Protein AF-A0A258SMQ8-F1 (afdb_monomer_lite)

Structure (mmCIF, N/CA/C/O backbone):
data_AF-A0A258SMQ8-F1
#
_entry.id   AF-A0A258SMQ8-F1
#
loop_
_atom_site.group_PDB
_atom_site.id
_atom_site.type_symbol
_atom_site.label_atom_id
_atom_site.label_alt_id
_atom_site.label_comp_id
_atom_site.label_asym_id
_atom_site.label_entity_id
_atom_site.label_seq_id
_atom_site.pdbx_PDB_ins_code
_atom_site.Cartn_x
_atom_site.Cartn_y
_atom_site.Cartn_z
_atom_site.occupancy
_atom_site.B_iso_or_equiv
_atom_site.auth_seq_id
_atom_site.auth_comp_id
_atom_site.auth_asym_id
_atom_site.auth_atom_id
_atom_site.pdbx_PDB_model_num
ATOM 1 N N . MET A 1 1 ? 11.826 -4.848 -19.956 1.00 80.31 1 MET A N 1
ATOM 2 C CA . MET A 1 1 ? 10.386 -4.915 -19.686 1.00 80.31 1 MET A CA 1
ATOM 3 C C . MET A 1 1 ? 10.137 -6.193 -18.928 1.00 80.31 1 MET A C 1
ATOM 5 O O . MET A 1 1 ? 10.158 -7.258 -19.535 1.00 80.31 1 MET A O 1
ATOM 9 N N . THR A 1 2 ? 10.006 -6.084 -17.612 1.00 91.19 2 THR A N 1
ATOM 10 C CA . THR A 1 2 ? 9.587 -7.188 -16.743 1.00 91.19 2 THR A CA 1
ATOM 11 C C . THR A 1 2 ? 8.112 -7.475 -16.999 1.00 91.19 2 THR A C 1
ATOM 13 O O . THR A 1 2 ? 7.302 -6.545 -17.042 1.00 91.19 2 THR A O 1
ATOM 16 N N . ALA A 1 3 ? 7.752 -8.741 -17.206 1.00 91.94 3 ALA A N 1
ATOM 17 C CA . ALA A 1 3 ? 6.351 -9.126 -17.303 1.00 91.94 3 ALA A CA 1
ATOM 18 C C . ALA A 1 3 ? 5.740 -9.178 -15.899 1.00 91.94 3 ALA A C 1
ATOM 20 O O . ALA A 1 3 ? 6.366 -9.680 -14.972 1.00 91.94 3 ALA A O 1
ATOM 21 N N . VAL A 1 4 ? 4.499 -8.710 -15.736 1.00 93.81 4 VAL A N 1
ATOM 22 C CA . VAL A 1 4 ? 3.792 -8.753 -14.440 1.00 93.81 4 VAL A CA 1
ATOM 23 C C . VAL A 1 4 ? 3.683 -10.181 -13.878 1.00 93.81 4 VAL A C 1
ATOM 25 O O . VAL A 1 4 ? 3.717 -10.369 -12.663 1.00 93.81 4 VAL A O 1
ATOM 28 N N . SER A 1 5 ? 3.643 -11.195 -14.751 1.00 93.88 5 SER A N 1
ATOM 29 C CA . SER A 1 5 ? 3.658 -12.622 -14.397 1.00 93.88 5 SER A CA 1
ATOM 30 C C . SER A 1 5 ? 4.933 -13.079 -13.689 1.00 93.88 5 SER A C 1
ATOM 32 O O . SER A 1 5 ? 4.913 -14.103 -13.015 1.00 93.88 5 SER A O 1
ATOM 34 N N . ASP A 1 6 ? 6.022 -12.323 -13.826 1.00 94.44 6 ASP A N 1
ATOM 35 C CA . ASP A 1 6 ? 7.321 -12.618 -13.218 1.00 94.44 6 ASP A CA 1
ATOM 36 C C . ASP A 1 6 ? 7.520 -11.835 -11.908 1.00 94.44 6 ASP A C 1
ATOM 38 O O . ASP A 1 6 ? 8.619 -11.783 -11.356 1.00 94.44 6 ASP A O 1
ATOM 42 N N . THR A 1 7 ? 6.459 -11.192 -11.416 1.00 96.88 7 THR A N 1
ATOM 43 C CA . THR A 1 7 ? 6.472 -10.354 -10.214 1.00 96.88 7 THR A CA 1
ATOM 44 C C . THR A 1 7 ? 5.546 -10.927 -9.138 1.00 96.88 7 THR A C 1
ATOM 46 O O . THR A 1 7 ? 4.652 -11.719 -9.447 1.00 96.88 7 THR A O 1
ATOM 49 N N . PRO A 1 8 ? 5.652 -10.467 -7.879 1.00 97.62 8 PRO A N 1
ATOM 50 C CA . PRO A 1 8 ? 4.699 -10.803 -6.818 1.00 97.62 8 PRO A CA 1
ATOM 51 C C . PRO A 1 8 ? 3.232 -10.437 -7.125 1.00 97.62 8 PRO A C 1
ATOM 53 O O . PRO A 1 8 ? 2.326 -10.900 -6.438 1.00 97.62 8 PRO A O 1
ATOM 56 N N . PHE A 1 9 ? 2.963 -9.642 -8.168 1.00 97.44 9 PHE A N 1
ATOM 57 C CA . PHE A 1 9 ? 1.604 -9.340 -8.626 1.00 97.44 9 PHE A CA 1
ATOM 58 C C . PHE A 1 9 ? 0.989 -10.433 -9.514 1.00 97.44 9 PHE A C 1
ATOM 60 O O . PHE A 1 9 ? -0.197 -10.347 -9.828 1.00 97.44 9 PHE A O 1
ATOM 67 N N . ALA A 1 10 ? 1.742 -11.464 -9.912 1.00 97.12 10 ALA A N 1
ATOM 68 C CA . ALA A 1 10 ? 1.311 -12.460 -10.897 1.00 97.12 10 ALA A CA 1
ATOM 69 C C . ALA A 1 10 ? -0.036 -13.123 -10.565 1.00 97.12 10 ALA A C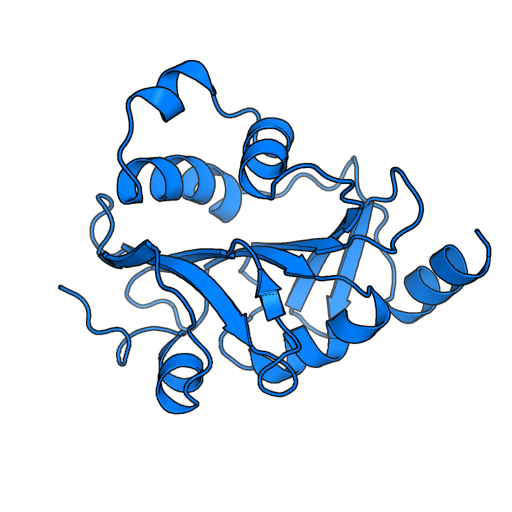 1
ATOM 71 O O . ALA A 1 10 ? -0.897 -13.259 -11.438 1.00 97.12 10 ALA A O 1
ATOM 72 N N . LYS A 1 11 ? -0.247 -13.499 -9.295 1.00 97.25 11 LYS A N 1
ATOM 73 C CA . LYS A 1 11 ? -1.521 -14.069 -8.826 1.00 97.25 11 LYS A CA 1
ATOM 74 C C . LYS A 1 11 ? -2.665 -13.063 -8.977 1.00 97.25 11 LYS A C 1
ATOM 76 O O . LYS A 1 11 ? -3.711 -13.409 -9.513 1.00 97.25 11 LYS A O 1
ATOM 81 N N . LEU A 1 12 ? -2.456 -11.821 -8.535 1.00 97.62 12 LEU A N 1
ATOM 82 C CA . LEU A 1 12 ? -3.466 -10.760 -8.605 1.00 97.62 12 LEU A CA 1
ATOM 83 C C . LEU A 1 12 ? -3.842 -10.440 -10.058 1.00 97.62 12 LEU A C 1
ATOM 85 O O . LEU A 1 12 ? -5.022 -10.274 -10.351 1.00 97.62 12 LEU A O 1
ATOM 89 N N . GLU A 1 13 ? -2.865 -10.404 -10.967 1.00 97.19 13 GLU A N 1
ATOM 90 C CA . GLU A 1 13 ? -3.105 -10.238 -12.406 1.00 97.19 13 GLU A CA 1
ATOM 91 C C . GLU A 1 13 ? -3.917 -11.411 -12.968 1.00 97.19 13 GLU A C 1
ATOM 93 O O . GLU A 1 13 ? -4.937 -11.206 -13.620 1.00 97.19 13 GLU A O 1
ATOM 98 N N . THR A 1 14 ? -3.502 -12.646 -12.670 1.00 97.31 14 THR A N 1
ATOM 99 C CA . THR A 1 14 ? -4.173 -13.867 -13.153 1.00 97.31 14 THR A CA 1
ATOM 100 C C . THR A 1 14 ? -5.626 -13.942 -12.683 1.00 97.31 14 THR A C 1
ATOM 102 O O . THR A 1 14 ? -6.500 -14.394 -13.419 1.00 97.31 14 THR A O 1
ATOM 105 N N . GLU A 1 15 ? -5.900 -13.471 -11.467 1.00 96.62 15 GLU A N 1
ATOM 106 C CA . GLU A 1 15 ? -7.246 -13.395 -10.893 1.00 96.62 15 GLU A CA 1
ATOM 107 C C . GLU A 1 15 ? -8.046 -12.164 -11.369 1.00 96.62 15 GLU A C 1
ATOM 109 O O . GLU A 1 15 ? -9.176 -11.964 -10.926 1.00 96.62 15 GLU A O 1
ATOM 114 N N . GLY A 1 16 ? -7.492 -11.334 -12.261 1.00 96.75 16 GLY A N 1
ATOM 115 C CA . GLY A 1 16 ? -8.158 -10.147 -12.806 1.00 96.75 16 GLY A CA 1
ATOM 116 C C . GLY A 1 16 ? -8.356 -9.025 -11.784 1.00 96.75 16 GLY A C 1
ATOM 117 O O . GLY A 1 16 ? -9.281 -8.225 -11.916 1.00 96.75 16 GLY A O 1
ATOM 118 N N . ARG A 1 17 ? -7.519 -8.980 -10.741 1.00 97.88 17 ARG A N 1
ATOM 119 C CA . ARG A 1 17 ? -7.660 -8.048 -9.614 1.00 97.88 17 ARG A CA 1
ATOM 120 C C . ARG A 1 17 ? -6.954 -6.722 -9.812 1.00 97.88 17 ARG A C 1
ATOM 122 O O . ARG A 1 17 ? -7.246 -5.792 -9.065 1.00 97.88 17 ARG A O 1
ATOM 129 N N . LEU A 1 18 ? -6.020 -6.630 -10.757 1.00 98.12 18 LEU A N 1
ATOM 130 C CA . LEU A 1 18 ? -5.346 -5.378 -11.091 1.00 98.12 18 LEU A CA 1
ATOM 131 C C . LEU A 1 18 ? -6.262 -4.547 -11.993 1.00 98.12 18 LEU A C 1
ATOM 133 O O . LEU A 1 18 ? -6.542 -4.909 -13.133 1.00 98.12 18 LEU A O 1
ATOM 137 N N . LEU A 1 19 ? -6.773 -3.438 -11.463 1.00 98.12 19 LEU A N 1
ATOM 138 C CA . LEU A 1 19 ? -7.792 -2.625 -12.111 1.00 98.12 19 LEU A CA 1
ATOM 139 C C . LEU A 1 19 ? -7.275 -1.218 -12.400 1.00 98.12 19 LEU A C 1
ATOM 141 O O . LEU A 1 19 ? -6.561 -0.615 -11.603 1.00 98.12 19 LEU A O 1
ATOM 145 N N . LYS A 1 20 ? -7.709 -0.654 -13.532 1.00 96.50 20 LYS A N 1
ATOM 146 C CA . LYS A 1 20 ? -7.427 0.737 -13.935 1.00 96.50 20 LYS A CA 1
ATOM 147 C C . LYS A 1 20 ? -5.939 1.122 -13.789 1.00 96.50 20 LYS A C 1
ATOM 149 O O . LYS A 1 20 ? -5.636 2.130 -13.141 1.00 96.50 20 LYS A O 1
ATOM 154 N N . PRO A 1 21 ? -5.002 0.342 -14.359 1.00 97.31 21 PRO A N 1
ATOM 155 C CA . PRO A 1 21 ? -3.587 0.628 -14.200 1.00 97.31 21 PRO A CA 1
ATOM 156 C C . PRO A 1 21 ? -3.238 1.983 -14.831 1.00 97.31 21 PRO A C 1
ATOM 158 O O . PRO A 1 21 ? -3.415 2.202 -16.028 1.00 97.31 21 PRO A O 1
ATOM 161 N N . LEU A 1 22 ? -2.713 2.892 -14.013 1.00 97.69 22 LEU A N 1
ATOM 162 C CA . LEU A 1 22 ? -1.983 4.084 -14.452 1.00 97.69 22 LEU A CA 1
ATOM 163 C C . LEU A 1 22 ? -0.510 3.755 -14.737 1.00 97.69 22 LEU A C 1
ATOM 165 O O . LEU A 1 22 ? 0.147 4.470 -15.490 1.00 97.69 22 LEU A O 1
ATOM 169 N N . LEU A 1 23 ? 0.006 2.697 -14.107 1.00 98.25 23 LEU A N 1
ATOM 170 C CA . LEU A 1 23 ? 1.327 2.116 -14.329 1.00 98.25 23 LEU A CA 1
ATOM 171 C C . LEU A 1 23 ? 1.267 0.620 -13.997 1.00 98.25 23 LEU A C 1
ATOM 173 O O . LEU A 1 23 ? 0.721 0.248 -12.963 1.00 98.25 23 LEU A O 1
ATOM 177 N N . SER A 1 24 ? 1.838 -0.214 -14.861 1.00 97.69 24 SER A N 1
ATOM 178 C CA . SER A 1 24 ? 2.084 -1.643 -14.624 1.00 97.69 24 SER A CA 1
ATOM 179 C C . SER A 1 24 ? 3.275 -2.053 -15.492 1.00 97.69 24 SER A C 1
ATOM 181 O O . SER A 1 24 ? 3.114 -2.570 -16.597 1.00 97.69 24 SER A O 1
ATOM 183 N N . ALA A 1 25 ? 4.471 -1.630 -15.082 1.00 97.75 25 ALA A N 1
ATOM 184 C CA . ALA A 1 25 ? 5.685 -1.733 -15.890 1.00 97.75 25 ALA A CA 1
ATOM 185 C C . ALA A 1 25 ? 6.951 -1.513 -15.047 1.00 97.75 25 ALA A C 1
ATOM 187 O O . ALA A 1 25 ? 6.879 -1.100 -13.887 1.00 97.75 25 ALA A O 1
ATOM 188 N N . ASP A 1 26 ? 8.115 -1.722 -15.668 1.00 98.19 26 ASP A N 1
ATOM 189 C CA . ASP A 1 26 ? 9.403 -1.264 -15.135 1.00 98.19 26 ASP A CA 1
ATOM 190 C C . ASP A 1 26 ? 9.357 0.245 -14.827 1.00 98.19 26 ASP A C 1
ATOM 192 O O . ASP A 1 26 ? 8.805 1.033 -15.605 1.00 98.19 26 ASP A O 1
ATOM 196 N N . THR A 1 27 ? 9.950 0.656 -13.704 1.00 98.12 27 THR A N 1
ATOM 197 C CA . THR A 1 27 ? 10.124 2.078 -13.369 1.00 98.12 27 THR A CA 1
ATOM 198 C C . THR A 1 27 ? 11.468 2.605 -13.891 1.00 98.12 27 THR A C 1
ATOM 200 O O . THR A 1 27 ? 12.113 1.974 -14.731 1.00 98.12 27 THR A O 1
ATOM 203 N N . HIS A 1 28 ? 11.908 3.787 -13.442 1.00 97.62 28 HIS A N 1
ATOM 204 C CA . HIS A 1 28 ? 13.229 4.303 -13.810 1.00 97.62 28 HIS A CA 1
ATOM 205 C C . HIS A 1 28 ? 14.361 3.665 -13.004 1.00 97.62 28 HIS A C 1
ATOM 207 O O . HIS A 1 28 ? 15.526 3.769 -13.396 1.00 97.62 28 HIS A O 1
ATOM 213 N N . VAL A 1 29 ? 14.043 2.997 -11.894 1.00 97.75 29 VAL A N 1
ATOM 214 C CA . VAL A 1 29 ? 15.020 2.231 -11.125 1.00 97.75 29 VAL A CA 1
ATOM 215 C C . VAL A 1 29 ? 15.180 0.848 -11.751 1.00 97.75 29 VAL A C 1
ATOM 217 O O . VAL A 1 29 ? 14.227 0.088 -11.908 1.00 97.75 29 VAL A O 1
ATOM 220 N N . ALA A 1 30 ? 16.413 0.519 -12.134 1.00 96.62 30 ALA A N 1
ATOM 221 C CA . ALA A 1 30 ? 16.719 -0.755 -12.768 1.00 96.62 30 ALA A CA 1
ATOM 222 C C . ALA A 1 30 ? 16.368 -1.931 -11.843 1.00 96.62 30 ALA A C 1
ATOM 224 O O . ALA A 1 30 ? 16.803 -1.973 -10.695 1.00 96.62 30 ALA A O 1
ATOM 225 N N . GLY A 1 31 ? 15.614 -2.898 -12.371 1.00 96.38 31 GLY A N 1
ATOM 226 C CA . GLY A 1 31 ? 15.158 -4.065 -11.614 1.00 96.38 31 GLY A CA 1
ATOM 227 C C . GLY A 1 31 ? 13.906 -3.823 -10.770 1.00 96.38 31 GLY A C 1
ATOM 228 O O . GLY A 1 31 ? 13.480 -4.746 -10.084 1.00 96.38 31 GLY A O 1
ATOM 229 N N . ARG A 1 32 ? 13.294 -2.636 -10.837 1.00 98.31 32 ARG A N 1
ATOM 230 C CA . ARG A 1 32 ? 12.057 -2.329 -10.123 1.00 98.31 32 ARG A CA 1
ATOM 231 C C . ARG A 1 32 ? 10.856 -2.381 -11.055 1.00 98.31 32 ARG A C 1
ATOM 233 O O . ARG A 1 32 ? 10.825 -1.707 -12.085 1.00 98.31 32 ARG A O 1
ATOM 240 N N . PHE A 1 33 ? 9.838 -3.124 -10.640 1.00 98.56 33 PHE A N 1
ATOM 241 C CA . PHE A 1 33 ? 8.524 -3.106 -11.270 1.00 98.56 33 PHE A CA 1
ATOM 242 C C . PHE A 1 33 ? 7.551 -2.302 -10.409 1.00 98.56 33 PHE A C 1
ATOM 244 O O . PHE A 1 33 ? 7.475 -2.502 -9.193 1.00 98.56 33 PHE A O 1
ATOM 251 N N . GLY A 1 34 ? 6.814 -1.394 -11.043 1.00 98.50 34 GLY A N 1
ATOM 252 C CA . GLY A 1 34 ? 5.866 -0.501 -10.396 1.00 98.50 34 GLY A CA 1
ATOM 253 C C . GLY A 1 34 ? 4.427 -0.769 -10.811 1.00 98.50 34 GLY A C 1
ATOM 254 O O . GLY A 1 34 ? 4.128 -0.945 -11.992 1.00 98.50 34 GLY A O 1
ATOM 255 N N . TYR A 1 35 ? 3.527 -0.707 -9.831 1.00 98.75 35 TYR A N 1
ATOM 256 C CA . TYR A 1 35 ? 2.086 -0.724 -10.039 1.00 98.75 35 TYR A CA 1
ATOM 257 C C . TYR A 1 35 ? 1.430 0.545 -9.473 1.00 98.75 35 TYR A C 1
ATOM 259 O O . TYR A 1 35 ? 1.659 0.939 -8.324 1.00 98.75 35 TYR A O 1
ATOM 267 N N . ARG A 1 36 ? 0.593 1.185 -10.296 1.00 98.69 36 ARG A N 1
ATOM 268 C CA . ARG A 1 36 ? -0.322 2.274 -9.928 1.00 98.69 36 ARG A CA 1
ATOM 269 C C . ARG A 1 36 ? -1.703 1.949 -10.476 1.00 98.69 36 ARG A C 1
ATOM 271 O O . ARG A 1 36 ? -1.819 1.765 -11.681 1.00 98.69 36 ARG A O 1
ATOM 278 N N . GLY A 1 37 ? -2.742 1.966 -9.650 1.00 98.44 37 GLY A N 1
ATOM 279 C CA . GLY A 1 37 ? -4.111 1.652 -10.076 1.00 98.44 37 GLY A CA 1
ATOM 280 C C . GLY A 1 37 ? -5.019 1.370 -8.885 1.00 98.44 37 GLY A C 1
ATOM 281 O O . GLY A 1 37 ? -4.745 1.835 -7.785 1.00 98.44 37 GLY A O 1
ATOM 282 N N . ASP A 1 38 ? -6.057 0.573 -9.094 1.00 98.62 38 ASP A N 1
ATOM 283 C CA . ASP A 1 38 ? -6.878 -0.017 -8.035 1.00 98.62 38 ASP A CA 1
ATOM 284 C C . ASP A 1 38 ? -6.590 -1.531 -7.963 1.00 98.62 38 ASP A C 1
ATOM 286 O O . ASP A 1 38 ? -6.151 -2.130 -8.948 1.00 98.62 38 ASP A O 1
ATOM 290 N N . ILE A 1 39 ? -6.829 -2.172 -6.817 1.00 98.69 39 ILE A N 1
ATOM 291 C CA . ILE A 1 39 ? -6.746 -3.634 -6.669 1.00 98.69 39 ILE A CA 1
ATOM 292 C C . ILE A 1 39 ? -8.010 -4.147 -5.985 1.00 98.69 39 ILE A C 1
ATOM 294 O O . ILE A 1 39 ? -8.315 -3.735 -4.868 1.00 98.69 39 ILE A O 1
ATOM 298 N N . SER A 1 40 ? -8.745 -5.062 -6.617 1.00 98.50 40 SER A N 1
ATOM 299 C CA . SER A 1 40 ? -9.911 -5.689 -5.984 1.00 98.50 40 SER A CA 1
ATOM 300 C C . SER A 1 40 ? -9.495 -6.823 -5.052 1.00 98.50 40 SER A C 1
ATOM 302 O O . SER A 1 40 ? -8.853 -7.781 -5.493 1.00 98.50 40 SER A O 1
ATOM 304 N N . PHE A 1 41 ? -9.897 -6.772 -3.785 1.00 97.75 41 PHE A N 1
ATOM 305 C CA . PHE A 1 41 ? -9.515 -7.796 -2.810 1.00 97.75 41 PHE A CA 1
ATOM 306 C C . PHE A 1 41 ? -10.684 -8.645 -2.298 1.00 97.75 41 PHE A C 1
ATOM 308 O O . PHE A 1 41 ? -10.474 -9.806 -1.969 1.00 97.75 41 PHE A O 1
ATOM 315 N N . ASP A 1 42 ? -11.925 -8.162 -2.356 1.00 96.19 42 ASP A N 1
ATOM 316 C CA . ASP A 1 42 ? -13.093 -8.948 -1.931 1.00 96.19 42 ASP A CA 1
ATOM 317 C C . ASP A 1 42 ? -14.281 -8.783 -2.890 1.00 96.19 42 ASP A C 1
ATOM 319 O O . ASP A 1 42 ? -15.193 -7.981 -2.687 1.00 96.19 42 ASP A O 1
ATOM 323 N N . GLY A 1 43 ? -14.227 -9.508 -4.009 1.00 92.06 43 GLY A N 1
ATOM 324 C CA . GLY A 1 43 ? -15.135 -9.295 -5.135 1.00 92.06 43 GLY A CA 1
ATOM 325 C C . GLY A 1 43 ? -14.802 -8.027 -5.941 1.00 92.06 43 GLY A C 1
ATOM 326 O O . GLY A 1 43 ? -13.834 -7.331 -5.639 1.00 92.06 43 GLY A O 1
ATOM 327 N N . PRO A 1 44 ? -15.581 -7.722 -6.994 1.00 89.00 44 PRO A N 1
ATOM 328 C CA . PRO A 1 44 ? -15.232 -6.687 -7.974 1.00 89.00 44 PRO A CA 1
ATOM 329 C C . PRO A 1 44 ? -15.327 -5.247 -7.444 1.00 89.00 44 PRO A C 1
ATOM 331 O O . PRO A 1 44 ? -14.654 -4.362 -7.961 1.00 89.00 44 PRO A O 1
ATOM 334 N N . GLU A 1 45 ? -16.142 -5.007 -6.415 1.00 91.44 45 GLU A N 1
ATOM 335 C CA . GLU A 1 45 ? -16.432 -3.658 -5.900 1.00 91.44 45 GLU A CA 1
ATOM 336 C C . GLU A 1 45 ? -15.636 -3.299 -4.633 1.00 91.44 45 GLU A C 1
ATOM 338 O O . GLU A 1 45 ? -15.593 -2.130 -4.231 1.00 91.44 45 GLU A O 1
ATOM 343 N N . THR A 1 46 ? -14.984 -4.279 -4.000 1.00 97.00 46 THR A N 1
ATOM 344 C CA . THR A 1 46 ? -14.196 -4.057 -2.782 1.00 97.00 46 THR A CA 1
ATOM 345 C C . THR A 1 46 ? -12.737 -3.845 -3.152 1.00 97.00 46 THR A C 1
ATOM 347 O O . THR A 1 46 ? -12.007 -4.786 -3.478 1.00 97.00 46 THR A O 1
ATOM 350 N N . LEU A 1 47 ? -12.335 -2.575 -3.143 1.00 98.38 47 LEU A N 1
ATOM 351 C CA . LEU A 1 47 ? -11.095 -2.105 -3.748 1.00 98.38 47 LEU A CA 1
ATOM 352 C C . LEU A 1 47 ? -10.132 -1.529 -2.714 1.00 98.38 47 LEU A C 1
ATOM 354 O O . LEU A 1 47 ? -10.529 -0.725 -1.870 1.00 98.38 47 LEU A O 1
ATOM 358 N N . LEU A 1 48 ? -8.857 -1.865 -2.871 1.00 98.81 48 LEU A N 1
ATOM 359 C CA . LEU A 1 48 ? -7.738 -1.038 -2.453 1.00 98.81 48 LEU A CA 1
ATOM 360 C C . LEU A 1 48 ? -7.507 -0.004 -3.558 1.00 98.81 48 LEU A C 1
ATOM 362 O O . LEU A 1 48 ? -7.098 -0.351 -4.666 1.00 98.81 48 LEU A O 1
ATOM 366 N N . LYS A 1 49 ? -7.833 1.252 -3.279 1.00 98.50 49 LYS A N 1
ATOM 367 C CA . LYS A 1 49 ? -7.808 2.343 -4.252 1.00 98.50 49 LYS A CA 1
ATOM 368 C C . LYS A 1 49 ? -6.492 3.102 -4.239 1.00 98.50 49 LYS A C 1
ATOM 370 O O . LYS A 1 49 ? -5.779 3.110 -3.237 1.00 98.50 49 LYS A O 1
ATOM 375 N N . GLU A 1 50 ? -6.222 3.788 -5.348 1.00 98.19 50 GLU A N 1
ATOM 376 C CA . GLU A 1 50 ? -5.093 4.719 -5.489 1.00 98.19 50 GLU A CA 1
ATOM 377 C C . GLU A 1 50 ? -3.742 4.093 -5.117 1.00 98.19 50 GLU A C 1
ATOM 379 O O . GLU A 1 50 ? -2.917 4.705 -4.441 1.00 98.19 50 GLU A O 1
ATOM 384 N N . VAL A 1 51 ? -3.513 2.861 -5.564 1.00 98.88 51 VAL A N 1
ATOM 385 C CA . VAL A 1 51 ? -2.347 2.072 -5.189 1.00 98.88 51 VAL A CA 1
ATOM 386 C C . VAL A 1 51 ? -1.057 2.721 -5.681 1.00 98.88 51 VAL A C 1
ATOM 388 O O . VAL A 1 51 ? -0.959 3.182 -6.823 1.00 98.88 51 VAL A O 1
ATOM 391 N N . PHE A 1 52 ? -0.053 2.717 -4.809 1.00 98.88 52 PHE A N 1
ATOM 392 C CA . PHE A 1 52 ? 1.357 2.941 -5.101 1.00 98.88 52 PHE A CA 1
ATOM 393 C C . PHE A 1 52 ? 2.120 1.731 -4.614 1.00 98.88 52 PHE A C 1
ATOM 395 O O . PHE A 1 52 ? 2.177 1.498 -3.412 1.00 98.88 52 PHE A O 1
ATOM 402 N N . SER A 1 53 ? 2.700 0.953 -5.518 1.00 98.88 53 SER A N 1
ATOM 403 C CA . SER A 1 53 ? 3.421 -0.236 -5.096 1.00 98.88 53 SER A CA 1
ATOM 404 C C . SER A 1 53 ? 4.601 -0.552 -5.992 1.00 98.88 53 SER A C 1
ATOM 406 O O . SER A 1 53 ? 4.553 -0.311 -7.198 1.00 98.88 53 SER A O 1
ATOM 408 N N . VAL A 1 54 ? 5.666 -1.079 -5.388 1.00 98.81 54 VAL A N 1
ATOM 409 C CA . VAL A 1 54 ? 6.837 -1.571 -6.112 1.00 98.81 54 VAL A CA 1
ATOM 410 C C . VAL A 1 54 ? 7.292 -2.918 -5.567 1.00 98.81 54 VAL A C 1
ATOM 412 O O . VAL A 1 54 ? 7.171 -3.215 -4.375 1.00 98.81 54 VAL A O 1
ATOM 415 N N . CYS A 1 55 ? 7.885 -3.706 -6.451 1.00 98.19 55 CYS A N 1
ATOM 416 C CA . CYS A 1 55 ? 8.668 -4.880 -6.097 1.00 98.19 55 CYS A CA 1
ATOM 417 C C . CYS A 1 55 ? 10.029 -4.815 -6.798 1.00 98.19 55 CYS A C 1
ATOM 419 O O . CYS A 1 55 ? 10.180 -4.167 -7.838 1.00 98.19 55 CYS A O 1
ATOM 421 N N . GLU A 1 56 ? 11.022 -5.462 -6.195 1.00 96.56 56 GLU A N 1
ATOM 422 C CA . GLU A 1 56 ? 12.401 -5.478 -6.682 1.00 96.56 56 GLU A CA 1
ATOM 423 C C . GLU A 1 56 ? 12.721 -6.864 -7.248 1.00 96.56 56 GLU A C 1
ATOM 425 O O . GLU A 1 56 ? 12.334 -7.889 -6.682 1.00 96.56 56 GLU A O 1
ATOM 430 N N . SER A 1 57 ? 13.455 -6.907 -8.355 1.00 92.94 57 SER A N 1
ATOM 431 C CA . SER A 1 57 ? 13.853 -8.143 -9.024 1.00 92.94 57 SER A CA 1
ATOM 432 C C . SER A 1 57 ? 14.542 -9.108 -8.054 1.00 92.94 57 SER A C 1
ATOM 434 O O . SER A 1 57 ? 15.464 -8.742 -7.324 1.00 92.94 57 SER A O 1
ATOM 436 N N . GLY A 1 58 ? 14.111 -10.370 -8.071 1.00 89.50 58 GLY A N 1
ATOM 437 C CA . GLY A 1 58 ? 14.634 -11.415 -7.188 1.00 89.50 58 GLY A CA 1
ATOM 438 C C . GLY A 1 58 ? 14.100 -11.371 -5.752 1.00 89.50 58 GLY A C 1
ATOM 439 O O . GLY A 1 58 ? 14.530 -12.184 -4.934 1.00 89.50 58 GLY A O 1
ATOM 440 N N . LYS A 1 59 ? 13.174 -10.459 -5.423 1.00 94.75 59 LYS A N 1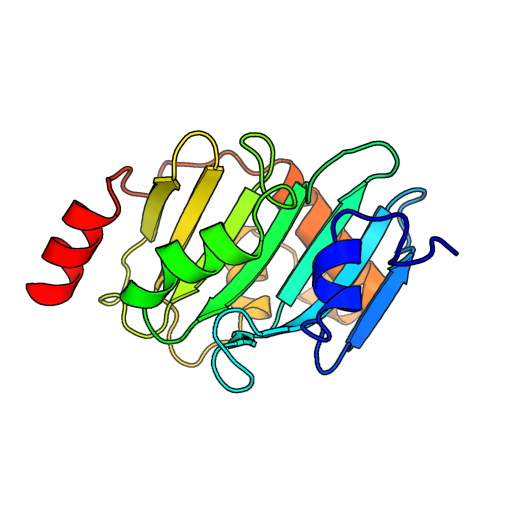
ATOM 441 C CA . LYS A 1 59 ? 12.420 -10.503 -4.163 1.00 94.75 59 LYS A CA 1
ATOM 442 C C . LYS A 1 59 ? 11.122 -11.299 -4.342 1.00 94.75 59 LYS A C 1
ATOM 444 O O . LYS A 1 59 ? 10.463 -11.139 -5.367 1.00 94.75 59 LYS A O 1
ATOM 449 N N . PRO A 1 60 ? 10.750 -12.144 -3.362 1.00 94.25 60 PRO A N 1
ATOM 450 C CA . PRO A 1 60 ? 9.561 -12.989 -3.469 1.00 94.25 60 PRO A CA 1
ATOM 451 C C . PRO A 1 60 ? 8.250 -12.220 -3.249 1.00 94.25 60 PRO A C 1
ATOM 453 O O . PRO A 1 60 ? 7.206 -12.684 -3.689 1.00 94.25 60 PRO A O 1
ATOM 456 N N . ALA A 1 61 ? 8.309 -11.054 -2.599 1.00 97.81 61 ALA A N 1
ATOM 457 C CA . ALA A 1 61 ? 7.149 -10.286 -2.162 1.00 97.81 61 ALA A CA 1
ATOM 458 C C . ALA A 1 61 ? 7.254 -8.801 -2.544 1.00 97.81 61 ALA A C 1
ATOM 460 O O . ALA A 1 61 ? 8.303 -8.296 -2.965 1.00 97.81 61 ALA A O 1
ATOM 461 N N . ILE A 1 62 ? 6.138 -8.091 -2.390 1.00 98.62 62 ILE A N 1
ATOM 462 C CA . ILE A 1 62 ? 6.039 -6.643 -2.556 1.00 98.62 62 ILE A CA 1
ATOM 463 C C . ILE A 1 62 ? 6.797 -5.961 -1.414 1.00 98.62 62 ILE A C 1
ATOM 465 O O . ILE A 1 62 ? 6.491 -6.173 -0.242 1.00 98.62 62 ILE A O 1
ATOM 469 N N . GLY A 1 63 ? 7.758 -5.100 -1.760 1.00 98.19 63 GLY A N 1
ATOM 470 C CA . GLY A 1 63 ? 8.564 -4.376 -0.772 1.00 98.19 63 GLY A CA 1
ATOM 471 C C . GLY A 1 63 ? 7.884 -3.114 -0.239 1.0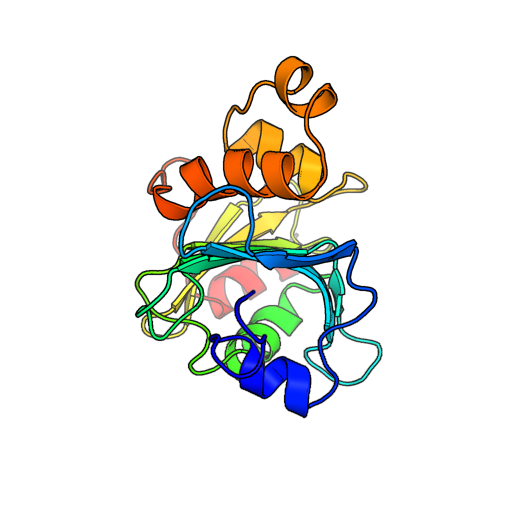0 98.19 63 GLY A C 1
ATOM 472 O O . GLY A 1 63 ? 8.083 -2.735 0.912 1.00 98.19 63 GLY A O 1
ATOM 473 N N . PHE A 1 64 ? 7.070 -2.455 -1.063 1.00 98.81 64 PHE A N 1
ATOM 474 C CA . PHE A 1 64 ? 6.308 -1.275 -0.661 1.00 98.81 64 PHE A CA 1
ATOM 475 C C . PHE A 1 64 ? 4.935 -1.288 -1.324 1.00 98.81 64 PHE A C 1
ATOM 477 O O . PHE A 1 64 ? 4.827 -1.485 -2.538 1.00 98.81 64 PHE A O 1
ATOM 484 N N . LEU A 1 65 ? 3.890 -1.049 -0.536 1.00 98.88 65 LEU A N 1
ATOM 485 C CA . LEU A 1 65 ? 2.547 -0.786 -1.032 1.00 98.88 65 LEU A CA 1
ATOM 486 C C . LEU A 1 65 ? 1.883 0.291 -0.182 1.00 98.88 65 LEU A C 1
ATOM 488 O O . LEU A 1 65 ? 1.977 0.277 1.041 1.00 98.88 65 LEU A O 1
ATOM 492 N N . ALA A 1 66 ? 1.159 1.185 -0.837 1.00 98.94 66 ALA A N 1
ATOM 493 C CA . ALA A 1 66 ? 0.236 2.102 -0.209 1.00 98.94 66 ALA A CA 1
ATOM 494 C C . ALA A 1 66 ? -1.070 2.163 -1.000 1.00 98.94 66 ALA A C 1
ATOM 496 O O . ALA A 1 66 ? -1.043 2.056 -2.224 1.00 98.94 66 ALA A O 1
ATOM 497 N N . GLY A 1 67 ? -2.197 2.348 -0.324 1.00 98.81 67 GLY A N 1
ATOM 498 C CA . GLY A 1 67 ? -3.509 2.507 -0.953 1.00 98.81 67 GLY A CA 1
ATOM 499 C C . GLY A 1 67 ? -4.585 2.793 0.086 1.00 98.81 67 GLY A C 1
ATOM 500 O O . GLY A 1 67 ? -4.297 2.780 1.283 1.00 98.81 67 GLY A O 1
ATOM 501 N N . SER A 1 68 ? -5.817 3.045 -0.354 1.00 98.69 68 SER A N 1
ATOM 502 C CA . SER A 1 68 ? -6.937 3.325 0.548 1.00 98.69 68 SER A CA 1
ATOM 503 C C . SER A 1 68 ? -8.064 2.299 0.472 1.00 98.69 68 SER A C 1
ATOM 505 O O . SER A 1 68 ? -8.405 1.793 -0.596 1.00 98.69 68 SER A O 1
ATOM 507 N N . ILE A 1 69 ? -8.670 2.005 1.620 1.00 98.56 69 ILE A N 1
ATOM 508 C CA . ILE A 1 69 ? -9.889 1.204 1.759 1.00 98.56 69 ILE A CA 1
ATOM 509 C C . ILE A 1 69 ? -10.941 2.008 2.525 1.00 98.56 69 ILE A C 1
ATOM 511 O O . ILE A 1 69 ? -10.637 2.958 3.245 1.00 98.56 69 ILE A O 1
ATOM 515 N N . LYS A 1 70 ? -12.210 1.630 2.367 1.00 97.12 70 LYS A N 1
ATOM 516 C CA . LYS A 1 70 ? -13.309 2.299 3.076 1.00 97.12 70 LYS A CA 1
ATOM 517 C C . LYS A 1 70 ? -13.394 1.868 4.533 1.00 97.12 70 LYS A C 1
ATOM 519 O O . LYS A 1 70 ? -13.576 2.710 5.402 1.00 97.12 70 LYS A O 1
ATOM 524 N N . GLU A 1 71 ? -13.276 0.564 4.764 1.00 97.50 71 GLU A N 1
ATOM 525 C CA . GLU A 1 71 ? -13.644 -0.053 6.031 1.00 97.50 71 GLU A CA 1
ATOM 526 C C . GLU A 1 71 ? -12.460 -0.763 6.674 1.00 97.50 71 GLU A C 1
ATOM 528 O O . GLU A 1 71 ? -11.917 -1.713 6.110 1.00 97.50 71 GLU A O 1
ATOM 533 N N . TYR A 1 72 ? -12.112 -0.375 7.896 1.00 98.31 72 TYR A N 1
ATOM 534 C CA . TYR A 1 72 ? -11.076 -1.011 8.706 1.00 98.31 72 TYR A CA 1
ATOM 535 C C . TYR A 1 72 ? -11.330 -2.514 8.880 1.00 98.31 72 TYR A C 1
ATOM 537 O O . TYR A 1 72 ? -10.401 -3.315 8.834 1.00 98.31 72 TYR A O 1
ATOM 545 N N . ALA A 1 73 ? -12.601 -2.914 8.982 1.00 98.00 73 ALA A N 1
ATOM 546 C CA . ALA A 1 73 ? -13.007 -4.312 9.114 1.00 98.00 73 ALA A CA 1
ATOM 547 C C . ALA A 1 73 ? -12.606 -5.192 7.913 1.00 98.00 73 ALA A C 1
ATOM 549 O O . ALA A 1 73 ? -12.515 -6.408 8.054 1.00 98.00 73 ALA A O 1
ATOM 550 N N . SER A 1 74 ? -12.340 -4.591 6.749 1.00 98.00 74 SER A N 1
ATOM 551 C CA . SER A 1 74 ? -11.932 -5.303 5.532 1.00 98.00 74 SER A CA 1
ATOM 552 C C . SER A 1 74 ? -10.424 -5.598 5.470 1.00 98.00 74 SER A C 1
ATOM 554 O O . SER A 1 74 ? -9.971 -6.356 4.611 1.00 98.00 74 SER A O 1
ATOM 556 N N . LEU A 1 75 ? -9.640 -5.057 6.412 1.00 98.19 75 LEU A N 1
ATOM 557 C CA . LEU A 1 75 ? -8.185 -5.194 6.442 1.00 98.19 75 LEU A CA 1
ATOM 558 C C . LEU A 1 75 ? -7.683 -6.652 6.498 1.00 98.19 75 LEU A C 1
ATOM 560 O O . LEU A 1 75 ? -6.768 -6.974 5.738 1.00 98.19 75 LEU A O 1
ATOM 564 N N . PRO A 1 76 ? -8.267 -7.571 7.297 1.00 98.50 76 PRO A N 1
ATOM 565 C CA . PRO A 1 76 ? -7.840 -8.969 7.287 1.00 98.50 76 PRO A CA 1
ATOM 566 C C . PRO A 1 76 ? -8.037 -9.624 5.915 1.00 98.50 76 PRO A C 1
ATOM 568 O O . PRO A 1 76 ? -7.166 -10.354 5.447 1.00 98.50 76 PRO A O 1
ATOM 571 N N . LYS A 1 77 ? -9.151 -9.316 5.232 1.00 98.50 77 LYS A N 1
ATOM 572 C CA . LYS A 1 77 ? -9.451 -9.874 3.908 1.00 98.50 77 LYS A CA 1
ATOM 573 C C . LYS A 1 77 ? -8.502 -9.351 2.832 1.00 98.50 77 LYS A C 1
ATOM 575 O O . LYS A 1 77 ? -8.127 -10.095 1.924 1.00 98.50 77 LYS A O 1
ATOM 580 N N . LEU A 1 78 ? -8.091 -8.087 2.945 1.00 98.69 78 LEU A N 1
ATOM 581 C CA . LEU A 1 78 ? -7.036 -7.514 2.113 1.00 98.69 78 LEU A CA 1
ATOM 582 C C . LEU A 1 78 ? -5.746 -8.331 2.263 1.00 98.69 78 LEU A C 1
ATOM 584 O O . LEU A 1 78 ? -5.232 -8.834 1.267 1.00 98.69 78 LEU A O 1
ATOM 588 N N . VAL A 1 79 ? -5.262 -8.518 3.495 1.00 98.44 79 VAL A N 1
ATOM 589 C CA . VAL A 1 79 ? -4.019 -9.261 3.761 1.00 98.44 79 VAL A CA 1
ATOM 590 C C . VAL A 1 79 ? -4.110 -10.709 3.268 1.00 98.44 79 VAL A C 1
ATOM 592 O O . VAL A 1 79 ? -3.209 -11.174 2.574 1.00 98.44 79 VAL A O 1
ATOM 595 N N . GLU A 1 80 ? -5.225 -11.396 3.534 1.00 98.19 80 GLU A N 1
ATOM 596 C CA . GLU A 1 80 ? -5.491 -12.757 3.041 1.00 98.19 80 GLU A CA 1
ATOM 597 C C . GLU A 1 80 ? -5.397 -12.846 1.509 1.00 98.19 80 GLU A C 1
ATOM 599 O O . GLU A 1 80 ? -4.831 -13.791 0.959 1.00 98.19 80 GLU A O 1
ATOM 604 N N . THR A 1 81 ? -5.941 -11.853 0.804 1.00 98.25 81 THR A N 1
ATOM 605 C CA . THR A 1 81 ? -5.985 -11.865 -0.661 1.00 98.25 81 THR A CA 1
ATOM 606 C C . THR A 1 81 ? -4.600 -11.715 -1.278 1.00 98.25 81 THR A C 1
ATOM 608 O O . THR A 1 81 ? -4.269 -12.442 -2.225 1.00 98.25 81 THR A O 1
ATOM 611 N N . PHE A 1 82 ? -3.789 -10.805 -0.730 1.00 98.31 82 PHE A N 1
ATOM 612 C CA . PHE A 1 82 ? -2.404 -10.624 -1.156 1.00 98.31 82 PHE A CA 1
ATOM 613 C C . PHE A 1 82 ? -1.553 -11.859 -0.833 1.00 98.31 82 PHE A C 1
ATOM 615 O O . PHE A 1 82 ? -0.733 -12.243 -1.666 1.00 98.31 82 PHE A O 1
ATOM 622 N N . GLY A 1 83 ? -1.804 -12.540 0.291 1.00 97.50 83 GLY A N 1
ATOM 623 C CA . GLY A 1 83 ? -1.128 -13.793 0.641 1.00 97.50 83 GLY A CA 1
ATOM 624 C C . GLY A 1 83 ? 0.392 -13.652 0.547 1.00 97.50 83 GLY A C 1
ATOM 625 O O . GLY A 1 83 ? 0.945 -12.693 1.073 1.00 97.50 83 GLY A O 1
ATOM 626 N N . ASP A 1 84 ? 1.044 -14.545 -0.203 1.00 96.62 84 ASP A N 1
ATOM 627 C CA . ASP A 1 84 ? 2.506 -14.571 -0.390 1.00 96.62 84 ASP A CA 1
ATOM 628 C C . ASP A 1 84 ? 3.088 -13.324 -1.085 1.00 96.62 84 ASP A C 1
ATOM 630 O O . ASP A 1 84 ? 4.302 -13.128 -1.095 1.00 96.62 84 ASP A O 1
ATOM 634 N N . ALA A 1 85 ? 2.247 -12.457 -1.665 1.00 97.88 85 ALA A N 1
ATOM 635 C CA . ALA A 1 85 ? 2.702 -11.161 -2.161 1.00 97.88 85 ALA A CA 1
ATOM 636 C C . ALA A 1 85 ? 3.063 -10.197 -1.016 1.00 97.88 85 ALA A C 1
ATOM 638 O O . ALA A 1 85 ? 3.766 -9.215 -1.263 1.00 97.88 85 ALA A O 1
ATOM 639 N N . PHE A 1 86 ? 2.596 -10.463 0.209 1.00 98.44 86 PHE A N 1
ATOM 640 C CA . PHE A 1 86 ? 2.981 -9.760 1.430 1.00 98.44 86 PHE A CA 1
ATOM 641 C C . PHE A 1 86 ? 3.877 -10.627 2.317 1.00 98.44 86 PHE A C 1
ATOM 643 O O . PHE A 1 86 ? 3.639 -11.818 2.500 1.00 98.44 86 PHE A O 1
ATOM 650 N N . ASP A 1 87 ? 4.886 -10.004 2.919 1.00 97.12 87 ASP A N 1
ATOM 651 C CA . ASP A 1 87 ? 5.782 -10.636 3.883 1.00 97.12 87 ASP A CA 1
ATOM 652 C C . ASP A 1 87 ? 6.157 -9.676 5.026 1.00 97.12 87 ASP A C 1
ATOM 654 O O . ASP A 1 87 ? 5.695 -8.538 5.099 1.00 97.12 87 ASP A O 1
ATOM 658 N N . GLY A 1 88 ? 6.987 -10.137 5.964 1.00 96.94 88 GLY A N 1
ATOM 659 C CA . GLY A 1 88 ? 7.417 -9.316 7.100 1.00 96.94 88 GLY A CA 1
ATOM 660 C C . GLY A 1 88 ? 8.521 -8.297 6.803 1.00 96.94 88 GLY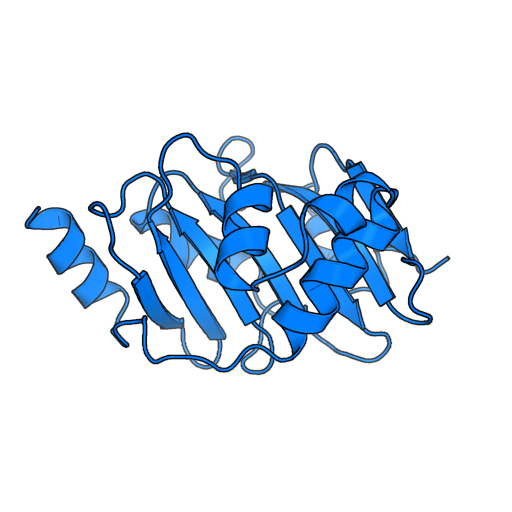 A C 1
ATOM 661 O O . GLY A 1 88 ? 8.938 -7.586 7.725 1.00 96.94 88 GLY A O 1
ATOM 662 N N . ALA A 1 89 ? 9.026 -8.249 5.565 1.00 96.12 89 ALA A N 1
ATOM 663 C CA . ALA A 1 89 ? 10.059 -7.317 5.122 1.00 96.12 89 ALA A CA 1
ATOM 664 C C . ALA A 1 89 ? 9.481 -6.111 4.365 1.00 96.12 89 ALA A C 1
ATOM 666 O O . ALA A 1 89 ? 10.172 -5.097 4.242 1.00 96.12 89 ALA A O 1
ATOM 667 N N . GLY A 1 90 ? 8.253 -6.211 3.854 1.00 97.62 90 GLY A N 1
ATOM 668 C CA . GLY A 1 90 ? 7.581 -5.109 3.181 1.00 97.62 90 GLY A CA 1
ATOM 669 C C . GLY A 1 90 ? 6.997 -4.056 4.125 1.00 97.62 90 GLY A C 1
ATOM 670 O O . GLY A 1 90 ? 6.726 -4.304 5.299 1.00 97.62 90 GLY A O 1
ATOM 671 N N . ASN A 1 91 ? 6.776 -2.863 3.573 1.00 98.38 91 ASN A N 1
ATOM 672 C CA . ASN A 1 91 ? 6.087 -1.763 4.242 1.00 98.38 91 ASN A CA 1
ATOM 673 C C . ASN A 1 91 ? 4.744 -1.486 3.555 1.00 98.38 91 ASN A C 1
ATOM 675 O O . ASN A 1 91 ? 4.705 -1.049 2.399 1.00 98.38 91 ASN A O 1
ATOM 679 N N . TYR A 1 92 ? 3.650 -1.730 4.280 1.00 98.75 92 TYR A N 1
ATOM 680 C CA . TYR A 1 92 ? 2.287 -1.665 3.750 1.00 98.75 92 TYR A CA 1
ATOM 681 C C . TYR A 1 92 ? 1.479 -0.564 4.441 1.00 98.75 92 TYR A C 1
ATOM 683 O O . TYR A 1 92 ? 1.136 -0.683 5.614 1.00 98.75 92 TYR A O 1
ATOM 691 N N . PHE A 1 93 ? 1.174 0.512 3.716 1.00 98.81 93 PHE A N 1
ATOM 692 C CA . PHE A 1 93 ? 0.431 1.676 4.206 1.00 98.81 93 PHE A CA 1
ATOM 693 C C . PHE A 1 93 ? -1.010 1.628 3.719 1.00 98.81 93 PHE A C 1
ATOM 695 O O . PHE A 1 93 ? -1.301 1.889 2.552 1.00 98.81 93 PHE A O 1
ATOM 702 N N . ILE A 1 94 ? -1.928 1.293 4.615 1.00 98.81 94 ILE A N 1
ATOM 703 C CA . ILE A 1 94 ? -3.343 1.185 4.287 1.00 98.81 94 ILE A CA 1
ATOM 704 C C . ILE A 1 94 ? -4.070 2.357 4.929 1.00 98.81 94 ILE A C 1
ATOM 706 O O . ILE A 1 94 ? -4.213 2.434 6.147 1.00 98.81 94 ILE A O 1
ATOM 710 N N . TYR A 1 95 ? -4.509 3.280 4.084 1.00 98.69 95 TYR A N 1
ATOM 711 C CA . TYR A 1 95 ? -5.300 4.442 4.458 1.00 98.69 95 TYR A CA 1
ATOM 712 C C . TYR A 1 95 ? -6.779 4.055 4.546 1.00 98.69 95 TYR A C 1
ATOM 714 O O . TYR A 1 95 ? -7.293 3.366 3.669 1.00 98.69 95 TYR A O 1
ATOM 722 N N . ILE A 1 96 ? -7.477 4.439 5.610 1.00 98.50 96 ILE A N 1
ATOM 723 C CA . ILE A 1 96 ? -8.777 3.862 5.962 1.00 98.50 96 ILE A CA 1
ATOM 724 C C . ILE A 1 96 ? -9.753 4.966 6.344 1.00 98.50 96 ILE A C 1
ATOM 726 O O . ILE A 1 96 ? -9.534 5.688 7.316 1.00 98.50 96 ILE A O 1
ATOM 730 N N . ALA A 1 97 ? -10.829 5.081 5.567 1.00 97.69 97 ALA A N 1
ATOM 731 C CA . ALA A 1 97 ? -11.770 6.194 5.677 1.00 97.69 97 ALA A CA 1
ATOM 732 C C . ALA A 1 97 ? -12.618 6.159 6.961 1.00 97.69 97 ALA A C 1
ATOM 734 O O . ALA A 1 97 ? -12.955 7.203 7.507 1.00 97.69 97 ALA A O 1
ATOM 735 N N . ASP A 1 98 ? -12.974 4.967 7.449 1.00 97.00 98 ASP A N 1
ATOM 736 C CA . ASP A 1 98 ? -13.828 4.803 8.633 1.00 97.00 98 ASP A CA 1
ATOM 737 C C . ASP A 1 98 ? -13.061 4.595 9.951 1.00 97.00 98 ASP A C 1
ATOM 739 O O . ASP A 1 98 ? -13.669 4.264 10.976 1.00 97.00 98 ASP A O 1
ATOM 743 N N . LEU A 1 99 ? -11.734 4.764 9.945 1.00 96.88 99 LEU A N 1
ATOM 744 C CA . LEU A 1 99 ? -10.983 4.872 11.193 1.00 96.88 99 LEU A CA 1
ATOM 745 C C . LEU A 1 99 ? -11.362 6.180 11.906 1.00 96.88 99 LEU A C 1
ATOM 747 O O . LEU A 1 99 ? -11.639 7.178 11.244 1.00 96.88 99 LEU A O 1
ATOM 751 N N . PRO A 1 100 ? -11.354 6.245 13.249 1.00 95.94 100 PRO A N 1
ATOM 752 C CA . PRO A 1 100 ? -11.606 7.517 13.912 1.00 95.94 100 PRO A CA 1
ATOM 753 C C . PRO A 1 100 ? -10.468 8.499 13.618 1.00 95.94 100 PRO A C 1
ATOM 755 O O . PRO A 1 100 ? -9.295 8.108 13.592 1.00 95.94 100 PRO A O 1
ATOM 758 N N . GLN A 1 101 ? -10.818 9.770 13.420 1.00 95.69 101 GLN A N 1
ATOM 759 C CA . GLN A 1 101 ? -9.901 10.806 12.952 1.00 95.69 101 GLN A CA 1
ATOM 760 C C . GLN A 1 101 ? -8.593 10.856 13.755 1.00 95.69 101 GLN A C 1
ATOM 762 O O . GLN A 1 101 ? -8.589 10.851 14.986 1.00 95.69 101 GLN A O 1
ATOM 767 N N . GLY A 1 102 ? -7.471 10.939 13.036 1.00 93.94 102 GLY A N 1
ATOM 768 C CA . GLY A 1 102 ? -6.134 11.074 13.618 1.00 93.94 102 GLY A CA 1
ATOM 769 C C . GLY A 1 102 ? -5.512 9.768 14.117 1.00 93.94 102 GLY A C 1
ATOM 770 O O . GLY A 1 102 ? -4.355 9.780 14.534 1.00 93.94 102 GLY A O 1
ATOM 771 N N . ASN A 1 103 ? -6.224 8.639 14.055 1.00 97.12 103 ASN A N 1
ATOM 772 C CA . ASN A 1 103 ? -5.637 7.359 14.430 1.00 97.12 103 ASN A CA 1
ATOM 773 C C . ASN A 1 103 ? -4.622 6.860 13.400 1.00 97.12 103 ASN A C 1
ATOM 775 O O . ASN A 1 103 ? -4.836 6.907 12.187 1.00 97.12 103 ASN A O 1
ATOM 779 N N . ARG A 1 104 ? -3.528 6.320 13.934 1.00 98.06 104 ARG A N 1
ATOM 780 C CA . ARG A 1 104 ? -2.458 5.639 13.211 1.00 98.06 104 ARG A CA 1
ATOM 781 C C . ARG A 1 104 ? -2.088 4.394 13.997 1.00 98.06 104 ARG A C 1
ATOM 783 O O . ARG A 1 104 ? -1.611 4.487 15.129 1.00 98.06 104 ARG A O 1
ATOM 790 N N . PHE A 1 105 ? -2.344 3.232 13.418 1.00 98.38 105 PHE A N 1
ATOM 791 C CA . PHE A 1 105 ? -2.085 1.940 14.033 1.00 98.38 105 PHE A CA 1
ATOM 792 C C . PHE A 1 105 ? -0.989 1.206 13.275 1.00 98.38 105 PHE A C 1
ATOM 794 O O . PHE A 1 105 ? -0.873 1.316 12.055 1.00 98.38 105 PHE A O 1
ATOM 801 N N . TYR A 1 106 ? -0.205 0.437 14.014 1.00 98.31 106 TYR A N 1
ATOM 802 C CA . TYR A 1 106 ? 0.751 -0.505 13.460 1.00 98.31 106 TYR A CA 1
ATOM 803 C C . TYR A 1 106 ? 0.291 -1.912 13.836 1.00 98.31 106 TYR A C 1
ATOM 805 O O . TYR A 1 106 ? 0.281 -2.275 15.013 1.00 98.31 106 TYR A O 1
ATOM 813 N N . ILE A 1 107 ? -0.210 -2.647 12.844 1.00 98.12 107 ILE A N 1
ATOM 814 C CA . ILE A 1 107 ? -0.991 -3.873 13.041 1.00 98.12 107 ILE A CA 1
ATOM 815 C C . ILE A 1 107 ? -0.274 -5.064 12.439 1.00 98.12 107 ILE A C 1
ATOM 817 O O . ILE A 1 107 ? 0.279 -4.987 11.343 1.00 98.12 107 ILE A O 1
ATOM 821 N N . HIS A 1 108 ? -0.302 -6.170 13.173 1.00 96.38 108 HIS A N 1
ATOM 822 C CA . HIS A 1 108 ? 0.403 -7.393 12.830 1.00 96.38 108 HIS A CA 1
ATOM 823 C C . HIS A 1 108 ? -0.593 -8.483 12.429 1.00 96.38 108 HIS A C 1
ATOM 825 O O . HIS A 1 108 ? -1.495 -8.826 13.194 1.00 96.38 108 HIS A O 1
ATOM 831 N N . PHE A 1 109 ? -0.386 -9.060 11.249 1.00 96.75 109 PHE A N 1
ATOM 832 C CA . PHE A 1 109 ? -1.083 -10.241 10.749 1.00 96.75 109 PHE A CA 1
ATOM 833 C C . PHE A 1 109 ? -0.052 -11.356 10.548 1.00 96.75 109 PHE A C 1
ATOM 835 O O . PHE A 1 109 ? 0.488 -11.544 9.458 1.00 96.75 109 PHE A O 1
ATOM 842 N N . GLY A 1 110 ? 0.283 -12.059 11.634 1.00 94.50 110 GLY A N 1
ATOM 843 C CA . GLY A 1 110 ? 1.468 -12.919 11.655 1.00 94.50 110 GLY A CA 1
ATOM 844 C C . GLY A 1 110 ? 2.734 -12.075 11.487 1.00 94.50 110 GLY A C 1
ATOM 845 O O . GLY A 1 110 ? 2.943 -11.132 12.250 1.00 94.50 110 GLY A O 1
ATOM 846 N N . ASP A 1 111 ? 3.544 -12.387 10.475 1.00 94.44 111 ASP A N 1
ATOM 847 C CA . ASP A 1 111 ? 4.765 -11.631 10.166 1.00 94.44 111 ASP A CA 1
ATOM 848 C C . ASP A 1 111 ? 4.497 -10.355 9.352 1.00 94.44 111 ASP A C 1
ATOM 850 O O . ASP A 1 111 ? 5.330 -9.446 9.352 1.00 94.44 111 ASP A O 1
ATOM 854 N N . VAL A 1 112 ? 3.339 -10.262 8.686 1.00 97.75 112 VAL A N 1
ATOM 855 C CA . VAL A 1 112 ? 2.953 -9.104 7.868 1.00 97.75 112 VAL A CA 1
ATOM 856 C C . VAL A 1 112 ? 2.602 -7.928 8.772 1.00 97.75 112 VAL A C 1
ATOM 858 O O . VAL A 1 112 ? 1.763 -8.042 9.668 1.00 97.75 112 VAL A O 1
ATOM 861 N N . LYS A 1 113 ? 3.217 -6.776 8.503 1.00 96.19 113 LYS A N 1
ATOM 862 C CA . LYS A 1 113 ? 3.045 -5.544 9.277 1.00 96.19 113 LYS A CA 1
ATOM 863 C C . LYS A 1 113 ? 2.388 -4.466 8.434 1.00 96.19 113 LYS A C 1
ATOM 865 O O . LYS A 1 113 ? 2.845 -4.166 7.334 1.00 96.19 113 LYS A O 1
ATOM 870 N N . VAL A 1 114 ? 1.328 -3.866 8.961 1.00 98.44 114 VAL A N 1
ATOM 871 C CA . VAL A 1 114 ? 0.522 -2.870 8.256 1.00 98.44 114 VAL A CA 1
ATOM 872 C C . VAL A 1 114 ? 0.451 -1.572 9.048 1.00 98.44 114 VAL A C 1
ATOM 874 O O . VAL A 1 114 ? 0.047 -1.557 10.209 1.00 98.44 114 VAL A O 1
ATOM 877 N N . PHE A 1 115 ? 0.776 -0.467 8.386 1.00 98.69 115 PHE A N 1
ATOM 878 C CA . PHE A 1 115 ? 0.497 0.888 8.843 1.00 98.69 115 PHE A CA 1
ATOM 879 C C . PHE A 1 115 ? -0.946 1.240 8.462 1.00 98.69 115 PHE A C 1
ATOM 881 O O . PHE A 1 115 ? -1.217 1.623 7.326 1.00 98.69 115 PHE A O 1
ATOM 888 N N . ALA A 1 116 ? -1.881 1.069 9.395 1.00 98.50 116 ALA A N 1
ATOM 889 C CA . ALA A 1 116 ? -3.293 1.397 9.212 1.00 98.50 116 ALA A CA 1
ATOM 890 C C . ALA A 1 116 ? -3.550 2.844 9.660 1.00 98.50 116 ALA A C 1
ATOM 892 O O . ALA A 1 116 ? -3.388 3.173 10.835 1.00 98.50 116 ALA A O 1
ATOM 893 N N . ILE A 1 117 ? -3.907 3.727 8.730 1.00 98.38 117 ILE A N 1
ATOM 894 C CA . ILE A 1 117 ? -3.893 5.183 8.942 1.00 98.38 117 ILE A CA 1
ATOM 895 C C . ILE A 1 117 ? -5.256 5.764 8.586 1.00 98.38 117 ILE A C 1
ATOM 897 O O . ILE A 1 117 ? -5.793 5.452 7.530 1.00 98.38 117 ILE A O 1
ATOM 901 N N . TYR A 1 118 ? -5.819 6.620 9.437 1.00 98.06 118 TYR A N 1
ATOM 902 C CA . TYR A 1 118 ? -7.000 7.398 9.063 1.00 98.06 118 TYR A CA 1
ATOM 903 C C . TYR A 1 118 ? -6.725 8.258 7.824 1.00 98.06 118 TYR A C 1
ATOM 905 O O . TYR A 1 118 ? -5.688 8.914 7.747 1.00 98.06 118 TYR A O 1
ATOM 913 N N . ILE A 1 119 ? -7.680 8.303 6.898 1.00 97.25 119 ILE A N 1
ATOM 914 C CA . ILE A 1 119 ? -7.689 9.249 5.780 1.00 97.25 119 ILE A CA 1
ATOM 915 C C . ILE A 1 119 ? -9.056 9.918 5.695 1.00 97.25 119 ILE A C 1
ATOM 917 O O . ILE A 1 119 ? -10.075 9.277 5.939 1.00 97.25 119 ILE A O 1
ATOM 921 N N . ASP A 1 120 ? -9.072 11.202 5.358 1.00 92.38 120 ASP A N 1
ATOM 922 C CA . ASP A 1 120 ? -10.299 11.944 5.089 1.00 92.38 120 ASP A CA 1
ATOM 923 C C . ASP A 1 120 ? -10.623 11.945 3.579 1.00 92.38 120 ASP A C 1
ATOM 925 O O . ASP A 1 120 ? -10.550 10.911 2.914 1.00 92.38 120 ASP A O 1
ATOM 929 N N . GLU A 1 121 ? -11.011 13.090 3.018 1.00 87.25 121 GLU A N 1
ATOM 930 C CA . GLU A 1 121 ? -11.271 13.263 1.586 1.00 87.25 121 GLU A CA 1
ATOM 931 C C . GLU A 1 121 ? -9.998 13.559 0.762 1.00 87.25 121 GLU A C 1
ATOM 933 O O . GLU A 1 121 ? -10.080 13.870 -0.430 1.00 87.25 121 GLU A O 1
ATOM 938 N N . THR A 1 122 ? -8.808 13.481 1.365 1.00 94.31 122 THR A N 1
ATOM 939 C CA . THR A 1 122 ? -7.535 13.599 0.646 1.00 94.31 122 THR A CA 1
ATOM 940 C C . THR A 1 122 ? -7.166 12.326 -0.128 1.00 94.31 122 THR A C 1
ATOM 942 O O . THR A 1 122 ? -7.701 11.240 0.076 1.00 94.31 122 THR A O 1
ATOM 945 N N . SER A 1 123 ? -6.210 12.460 -1.048 1.00 96.69 123 SER A N 1
ATOM 946 C CA . SER A 1 123 ? -5.669 11.346 -1.840 1.00 96.69 123 SER A CA 1
ATOM 947 C C . SER A 1 123 ? -4.512 10.650 -1.123 1.00 96.69 123 SER A C 1
ATOM 949 O O . SER A 1 123 ? -3.687 11.333 -0.504 1.00 96.69 123 SER A O 1
ATOM 951 N N . VAL A 1 124 ? -4.325 9.353 -1.380 1.00 98.19 124 VAL A N 1
ATOM 952 C CA . VAL A 1 124 ? -3.165 8.565 -0.911 1.00 98.19 124 VAL A CA 1
ATOM 953 C C . VAL A 1 124 ? -1.846 9.232 -1.307 1.00 98.19 124 VAL A C 1
ATOM 955 O O . VAL A 1 124 ? -0.882 9.250 -0.550 1.00 98.19 124 VAL A O 1
ATOM 958 N N . TYR A 1 125 ? -1.801 9.853 -2.486 1.00 97.88 125 TYR A N 1
ATOM 959 C CA . TYR A 1 125 ? -0.617 10.566 -2.959 1.00 97.88 125 TYR A CA 1
ATOM 960 C C . TYR A 1 125 ? -0.184 11.721 -2.041 1.00 97.88 125 TYR A C 1
ATOM 962 O O . TYR A 1 125 ? 1.008 11.890 -1.794 1.00 97.88 125 TYR A O 1
ATOM 970 N N . ASN A 1 126 ? -1.135 12.528 -1.560 1.00 97.31 126 ASN A N 1
ATOM 971 C CA . ASN A 1 126 ? -0.832 13.639 -0.655 1.00 97.31 126 ASN A CA 1
ATOM 972 C C . ASN A 1 126 ? -0.412 13.110 0.719 1.00 97.31 126 ASN A C 1
ATOM 974 O O . ASN A 1 126 ? 0.580 13.582 1.261 1.00 97.31 126 ASN A O 1
ATOM 978 N N . GLU A 1 127 ? -1.097 12.085 1.224 1.00 97.44 127 GLU A N 1
ATOM 979 C CA . GLU A 1 127 ? -0.735 11.451 2.491 1.00 97.44 127 GLU A CA 1
ATOM 980 C C . GLU A 1 127 ? 0.682 10.871 2.476 1.00 97.44 127 GLU A C 1
ATOM 982 O O . GLU A 1 127 ? 1.437 11.046 3.431 1.00 97.44 127 GLU A O 1
ATOM 987 N N . LEU A 1 128 ? 1.081 10.221 1.378 1.00 97.94 128 LEU A N 1
ATOM 988 C CA . LEU A 1 128 ? 2.442 9.710 1.220 1.00 97.94 128 LEU A CA 1
ATOM 989 C C . LEU A 1 128 ? 3.474 10.837 1.169 1.00 97.94 128 LEU A C 1
ATOM 991 O O . LEU A 1 128 ? 4.535 10.710 1.769 1.00 97.94 128 LEU A O 1
ATOM 995 N N . ILE A 1 129 ? 3.179 11.941 0.476 1.00 97.62 129 ILE A N 1
ATOM 996 C CA . ILE A 1 129 ? 4.054 13.123 0.449 1.00 97.62 129 ILE A CA 1
ATOM 997 C C . ILE A 1 129 ? 4.302 13.643 1.861 1.00 97.62 129 ILE A C 1
ATOM 999 O O . ILE A 1 129 ? 5.455 13.888 2.221 1.00 97.62 129 ILE A O 1
ATOM 1003 N N . ASP A 1 130 ? 3.236 13.786 2.643 1.00 95.12 130 ASP A N 1
ATOM 1004 C CA . ASP A 1 130 ? 3.304 14.354 3.982 1.00 95.12 130 ASP A CA 1
ATOM 1005 C C . ASP A 1 130 ? 3.965 13.370 4.960 1.00 95.12 130 ASP A C 1
ATOM 1007 O O . ASP A 1 130 ? 4.849 13.754 5.723 1.00 95.12 130 ASP A O 1
ATOM 1011 N N . THR A 1 131 ? 3.628 12.080 4.875 1.00 95.06 131 THR A N 1
ATOM 1012 C CA . THR A 1 131 ? 4.197 11.015 5.720 1.00 95.06 131 THR A CA 1
ATOM 1013 C C . THR A 1 131 ? 5.683 10.781 5.440 1.00 95.06 131 THR A C 1
ATOM 1015 O O . THR A 1 131 ? 6.457 10.517 6.360 1.00 95.06 131 THR A O 1
ATOM 1018 N N . PHE A 1 132 ? 6.104 10.861 4.176 1.00 96.81 132 PHE A N 1
ATOM 1019 C CA . PHE A 1 132 ? 7.491 10.623 3.757 1.00 96.81 132 PHE A CA 1
ATOM 1020 C C . PHE A 1 132 ? 8.322 11.904 3.653 1.00 96.81 132 PHE A C 1
ATOM 1022 O O . PHE A 1 132 ? 9.499 11.830 3.298 1.00 96.81 132 PHE A O 1
ATOM 1029 N N . TYR A 1 133 ? 7.736 13.067 3.954 1.00 95.12 133 TYR A N 1
ATOM 1030 C CA . TYR A 1 133 ? 8.372 14.380 3.821 1.00 95.12 133 TYR A CA 1
ATOM 1031 C C . TYR A 1 133 ? 9.014 14.595 2.438 1.00 95.12 133 TYR A C 1
ATOM 1033 O O . TYR A 1 133 ? 10.106 15.158 2.309 1.00 95.12 133 TYR A O 1
ATOM 1041 N N . VAL A 1 134 ? 8.344 14.128 1.381 1.00 95.81 134 VAL A N 1
ATOM 1042 C CA . VAL A 1 134 ? 8.850 14.241 0.007 1.00 95.81 134 VAL A CA 1
ATOM 1043 C C . VAL A 1 134 ? 8.519 15.621 -0.559 1.00 95.81 134 VAL A C 1
ATOM 1045 O O . VAL A 1 134 ? 7.422 16.148 -0.410 1.00 95.81 134 VAL A O 1
ATOM 1048 N N . ASP A 1 135 ? 9.471 16.229 -1.262 1.00 94.38 135 ASP A N 1
ATOM 1049 C CA . ASP A 1 135 ? 9.293 17.557 -1.849 1.00 94.38 135 ASP A CA 1
ATOM 1050 C C . ASP A 1 135 ? 8.242 17.548 -2.981 1.00 94.38 135 ASP A C 1
ATOM 1052 O O . ASP A 1 135 ? 8.505 17.154 -4.125 1.00 94.38 135 ASP A O 1
ATOM 1056 N N . LYS A 1 136 ? 7.046 18.062 -2.672 1.00 93.62 136 LYS A N 1
ATOM 1057 C CA . LYS A 1 136 ? 5.921 18.192 -3.612 1.00 93.62 136 LYS A CA 1
ATOM 1058 C C . LYS A 1 136 ? 6.260 19.019 -4.856 1.00 93.62 136 LYS A C 1
ATOM 1060 O O . LYS A 1 136 ? 5.704 18.760 -5.925 1.00 93.62 136 LYS A O 1
ATOM 1065 N N . ILE A 1 137 ? 7.151 20.011 -4.759 1.00 95.19 137 ILE A N 1
ATOM 1066 C CA . ILE A 1 137 ? 7.559 20.846 -5.901 1.00 95.19 137 ILE A CA 1
ATOM 1067 C C . ILE A 1 137 ? 8.414 20.027 -6.867 1.00 95.19 137 ILE A C 1
ATOM 1069 O O . ILE A 1 137 ? 8.240 20.147 -8.083 1.00 95.19 137 ILE A O 1
ATOM 1073 N N . LYS A 1 138 ? 9.297 19.163 -6.352 1.00 94.00 138 LYS A N 1
ATOM 1074 C CA . LYS A 1 138 ? 10.058 18.228 -7.194 1.00 94.00 138 LYS A CA 1
ATOM 1075 C C . LYS A 1 138 ? 9.138 17.228 -7.878 1.00 94.00 138 LYS A C 1
ATOM 1077 O O . LYS A 1 138 ? 9.217 17.089 -9.096 1.00 94.00 138 LYS A O 1
ATOM 1082 N N . LEU A 1 139 ? 8.211 16.618 -7.137 1.00 95.50 139 LEU A N 1
ATOM 1083 C CA . LEU A 1 139 ? 7.297 15.623 -7.701 1.00 95.50 139 LEU A CA 1
ATOM 1084 C C . LEU A 1 139 ? 6.434 16.169 -8.845 1.00 95.50 139 LEU A C 1
ATOM 1086 O O . LEU A 1 139 ? 6.119 15.433 -9.774 1.00 95.50 139 LEU A O 1
ATOM 1090 N N . LYS A 1 140 ? 6.083 17.463 -8.852 1.00 93.81 140 LYS A N 1
ATOM 1091 C CA . LYS A 1 140 ? 5.352 18.082 -9.978 1.00 93.81 140 LYS A CA 1
ATOM 1092 C C . LYS A 1 140 ? 6.087 17.985 -11.322 1.00 93.81 140 LYS A C 1
ATOM 1094 O O . LYS A 1 140 ? 5.432 18.059 -12.356 1.00 93.81 140 LYS A O 1
ATOM 1099 N N . LYS A 1 141 ? 7.413 17.824 -11.314 1.00 96.12 141 LYS A N 1
ATOM 1100 C CA . LYS A 1 141 ? 8.249 17.705 -12.521 1.00 96.12 141 LYS A CA 1
ATOM 1101 C C . LYS A 1 141 ? 8.411 16.261 -13.002 1.00 96.12 141 LYS A C 1
ATOM 1103 O O . LYS A 1 141 ? 8.978 16.046 -14.065 1.00 96.12 141 LYS A O 1
ATOM 1108 N N . PHE A 1 142 ? 7.965 15.288 -12.211 1.00 97.62 142 PHE A N 1
ATOM 1109 C CA . PHE A 1 142 ? 8.144 13.865 -12.482 1.00 97.62 142 PHE A CA 1
ATOM 1110 C C . PHE A 1 142 ? 6.95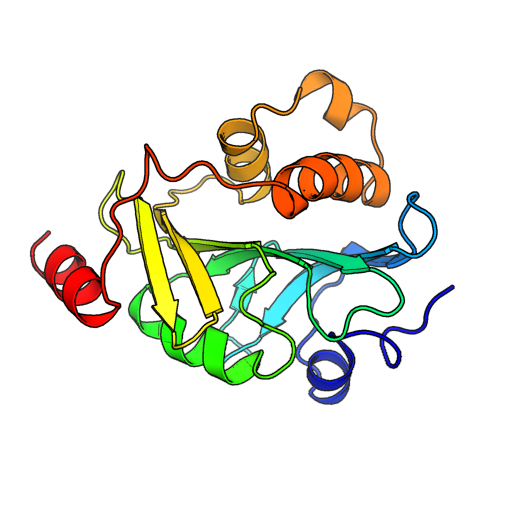1 13.285 -13.246 1.00 97.62 142 PHE A C 1
ATOM 1112 O O . PHE A 1 142 ? 5.798 13.682 -13.037 1.00 97.62 142 PHE A O 1
ATOM 1119 N N . ASP A 1 143 ? 7.223 12.313 -14.113 1.00 97.62 143 ASP A N 1
ATOM 1120 C CA . ASP A 1 143 ? 6.191 11.449 -14.686 1.00 97.62 143 ASP A CA 1
ATOM 1121 C C . ASP A 1 143 ? 5.670 10.435 -13.649 1.00 97.62 143 ASP A C 1
ATOM 1123 O O . ASP A 1 143 ? 6.005 10.493 -12.462 1.00 97.62 143 ASP A O 1
ATOM 1127 N N . THR A 1 144 ? 4.773 9.542 -14.066 1.00 97.44 144 THR A N 1
ATOM 1128 C CA . THR A 1 144 ? 4.136 8.571 -13.165 1.00 97.44 144 THR A CA 1
ATOM 1129 C C . THR A 1 144 ? 5.151 7.625 -12.518 1.00 97.44 144 THR A C 1
ATOM 1131 O O . THR A 1 144 ? 5.062 7.395 -11.309 1.00 97.44 144 THR A O 1
ATOM 1134 N N . SER A 1 145 ? 6.118 7.121 -13.289 1.00 97.81 145 SER A N 1
ATOM 1135 C CA . SER A 1 145 ? 7.144 6.189 -12.811 1.00 97.81 145 SER A CA 1
ATOM 1136 C C . SER A 1 145 ? 8.113 6.874 -11.853 1.00 97.81 145 SER A C 1
ATOM 1138 O O . SER A 1 145 ? 8.306 6.393 -10.742 1.00 97.81 145 SER A O 1
ATOM 1140 N N . ALA A 1 146 ? 8.625 8.055 -12.207 1.00 98.12 146 ALA A N 1
ATOM 1141 C CA . ALA A 1 146 ? 9.524 8.821 -11.347 1.00 98.12 146 ALA A CA 1
ATOM 1142 C C . ALA A 1 146 ? 8.853 9.284 -10.040 1.00 98.12 146 ALA A C 1
ATOM 1144 O O . ALA A 1 146 ? 9.506 9.344 -8.998 1.00 98.12 146 ALA A O 1
ATOM 1145 N N . LYS A 1 147 ? 7.546 9.597 -10.055 1.00 98.38 147 LYS A N 1
ATOM 1146 C CA . LYS A 1 147 ? 6.791 9.872 -8.817 1.00 98.38 147 LYS A CA 1
ATOM 1147 C C . LYS A 1 147 ? 6.709 8.641 -7.922 1.00 98.38 147 LYS A C 1
ATOM 1149 O O . LYS A 1 147 ? 6.868 8.773 -6.712 1.00 98.38 147 LYS A O 1
ATOM 1154 N N . LEU A 1 148 ? 6.428 7.475 -8.506 1.00 98.69 148 LEU A N 1
ATOM 1155 C CA . LEU A 1 148 ? 6.381 6.225 -7.758 1.00 98.69 148 LEU A CA 1
ATOM 1156 C C . LEU A 1 148 ? 7.755 5.894 -7.171 1.00 98.69 148 LEU A C 1
ATOM 1158 O O . LEU A 1 148 ? 7.822 5.593 -5.987 1.00 98.69 148 LEU A O 1
ATOM 1162 N N . ASP A 1 149 ? 8.830 6.033 -7.949 1.00 98.50 149 ASP A N 1
ATOM 1163 C CA . ASP A 1 149 ? 10.200 5.806 -7.480 1.00 98.50 149 ASP A CA 1
ATOM 1164 C C . ASP A 1 149 ? 10.552 6.693 -6.285 1.00 98.50 149 ASP A C 1
ATOM 1166 O O . ASP A 1 149 ? 11.019 6.195 -5.266 1.00 98.50 149 ASP A O 1
ATOM 1170 N N . ALA A 1 150 ? 10.253 7.992 -6.365 1.00 98.38 150 ALA A N 1
ATOM 1171 C CA . ALA A 1 150 ? 10.550 8.933 -5.288 1.00 98.38 150 ALA A CA 1
ATOM 1172 C C . ALA A 1 150 ? 9.832 8.595 -3.968 1.00 98.38 150 ALA A C 1
ATOM 1174 O O . ALA A 1 150 ? 10.406 8.777 -2.895 1.00 98.38 150 ALA A O 1
ATOM 1175 N N . LEU A 1 151 ? 8.587 8.114 -4.034 1.00 98.62 151 LEU A N 1
ATOM 1176 C CA . LEU A 1 151 ? 7.836 7.684 -2.851 1.00 98.62 151 LEU A CA 1
ATOM 1177 C C . LEU A 1 151 ? 8.312 6.313 -2.355 1.00 98.62 151 LEU A C 1
ATOM 1179 O O . LEU A 1 151 ? 8.504 6.123 -1.156 1.00 98.62 151 LEU A O 1
ATOM 1183 N N . ALA A 1 152 ? 8.544 5.373 -3.271 1.00 98.50 152 ALA A N 1
ATOM 1184 C CA . ALA A 1 152 ? 8.989 4.023 -2.956 1.00 98.50 152 ALA A CA 1
ATOM 1185 C C . ALA A 1 152 ? 10.390 3.991 -2.336 1.00 98.50 152 ALA A C 1
ATOM 1187 O O . ALA A 1 152 ? 10.625 3.210 -1.421 1.00 98.50 152 ALA A O 1
ATOM 1188 N N . ASP A 1 153 ? 11.310 4.858 -2.761 1.00 98.25 153 ASP A N 1
ATOM 1189 C CA . ASP A 1 153 ? 12.661 4.933 -2.194 1.00 98.25 153 ASP A CA 1
ATOM 1190 C C . ASP A 1 153 ? 12.658 5.270 -0.695 1.00 98.25 153 ASP A C 1
ATOM 1192 O O . ASP A 1 153 ? 13.551 4.826 0.038 1.00 98.25 153 ASP A O 1
ATOM 1196 N N . VAL A 1 154 ? 11.657 6.035 -0.241 1.00 98.31 154 VAL A N 1
ATOM 1197 C CA . VAL A 1 154 ? 11.412 6.294 1.183 1.00 98.31 154 VAL A CA 1
ATOM 1198 C C . VAL A 1 154 ? 10.622 5.143 1.802 1.00 98.31 154 VAL A C 1
ATOM 1200 O O . VAL A 1 154 ? 11.046 4.598 2.819 1.00 98.31 154 VAL A O 1
ATOM 1203 N N . GLY A 1 155 ? 9.522 4.726 1.168 1.00 98.06 155 GLY A N 1
ATOM 1204 C CA . GLY A 1 155 ? 8.636 3.670 1.661 1.00 98.06 155 GLY A CA 1
ATOM 1205 C C . GLY A 1 155 ? 9.343 2.337 1.917 1.00 98.06 155 GLY A C 1
ATOM 1206 O O . GLY A 1 155 ? 9.141 1.732 2.963 1.00 98.06 155 GLY A O 1
ATOM 1207 N N . LEU A 1 156 ? 10.254 1.916 1.038 1.00 98.06 156 LEU A N 1
ATOM 1208 C CA . LEU A 1 156 ? 11.063 0.696 1.187 1.00 98.06 156 LEU A CA 1
ATOM 1209 C C . LEU A 1 156 ? 11.993 0.721 2.410 1.00 98.06 156 LEU A C 1
ATOM 1211 O O . LEU A 1 156 ? 12.426 -0.326 2.879 1.00 98.06 156 LEU A O 1
ATOM 1215 N N . LYS A 1 157 ? 12.338 1.911 2.911 1.00 97.31 157 LYS A N 1
ATOM 1216 C CA . LYS A 1 157 ? 13.256 2.109 4.044 1.00 97.31 157 LYS A CA 1
ATOM 1217 C C . LYS A 1 157 ? 12.537 2.601 5.296 1.00 97.31 157 LYS A C 1
ATOM 1219 O O . LYS A 1 157 ? 13.195 2.890 6.296 1.00 97.31 157 LYS A O 1
ATOM 1224 N N . TYR A 1 158 ? 11.216 2.748 5.234 1.00 97.19 158 TYR A N 1
ATOM 1225 C CA . TYR A 1 158 ? 10.439 3.315 6.320 1.00 97.19 158 TYR A CA 1
ATOM 1226 C C . TYR A 1 158 ? 10.494 2.408 7.551 1.00 97.19 158 TYR A C 1
ATOM 1228 O O . TYR A 1 158 ? 10.290 1.201 7.460 1.00 97.19 158 TYR A O 1
ATOM 1236 N N . SER A 1 159 ? 10.792 3.003 8.702 1.00 94.44 159 SER A N 1
ATOM 1237 C CA . SER A 1 159 ? 10.902 2.302 9.987 1.00 94.44 159 SER A CA 1
ATOM 1238 C C . SER A 1 159 ? 10.478 3.171 11.176 1.00 94.44 159 SER A C 1
ATOM 1240 O O . SER A 1 159 ? 10.682 2.793 12.328 1.00 94.44 159 SER A O 1
ATOM 1242 N N . SER A 1 160 ? 9.893 4.346 10.913 1.00 93.12 160 SER A N 1
ATOM 1243 C CA . SER A 1 160 ? 9.450 5.256 11.969 1.00 93.12 160 SER A CA 1
ATOM 1244 C C . SER A 1 160 ? 8.126 4.780 12.559 1.00 93.12 160 SER A C 1
ATOM 1246 O O . SER A 1 160 ? 7.105 4.783 11.878 1.00 93.12 160 SER A O 1
ATOM 1248 N N . LEU A 1 161 ? 8.140 4.390 13.834 1.00 92.81 161 LEU A N 1
ATOM 1249 C CA . LEU A 1 161 ? 6.951 3.923 14.557 1.00 92.81 161 LEU A CA 1
ATOM 1250 C C . LEU A 1 161 ? 6.436 4.933 15.592 1.00 92.81 161 LEU A C 1
ATOM 1252 O O . LEU A 1 161 ? 5.413 4.682 16.214 1.00 92.81 161 LEU A O 1
ATOM 1256 N N . SER A 1 162 ? 7.117 6.069 15.789 1.00 92.00 162 SER A N 1
ATOM 1257 C CA . SER A 1 162 ? 6.812 7.021 16.875 1.00 92.00 162 SER A CA 1
ATOM 1258 C C . SER A 1 162 ? 5.384 7.561 16.843 1.00 92.00 162 SER A C 1
ATOM 1260 O O . SER A 1 162 ? 4.819 7.862 17.890 1.00 92.00 162 SER A O 1
ATOM 1262 N N . ASP A 1 163 ? 4.813 7.663 15.644 1.00 92.50 163 ASP A N 1
ATOM 1263 C CA . ASP A 1 163 ? 3.490 8.238 15.414 1.00 92.50 163 ASP A CA 1
ATOM 1264 C C . ASP A 1 163 ? 2.400 7.162 15.315 1.00 92.50 163 ASP A C 1
ATOM 1266 O O . ASP A 1 163 ? 1.257 7.478 14.988 1.00 92.50 163 ASP A O 1
ATOM 1270 N N . TYR A 1 164 ? 2.745 5.893 15.563 1.00 97.38 164 TYR A N 1
ATOM 1271 C CA . TYR A 1 164 ? 1.845 4.754 15.426 1.00 97.38 164 TYR A CA 1
ATOM 1272 C C . TYR A 1 164 ? 1.661 4.038 16.755 1.00 97.38 164 TYR A C 1
ATOM 1274 O O . TYR A 1 164 ? 2.608 3.755 17.488 1.00 97.38 164 TYR A O 1
ATOM 1282 N N . LYS A 1 165 ? 0.414 3.673 17.039 1.00 97.56 165 LYS A N 1
ATOM 1283 C CA . LYS A 1 165 ? 0.095 2.776 18.141 1.00 97.56 165 LYS A CA 1
ATOM 1284 C C . LYS A 1 165 ? 0.172 1.333 17.654 1.00 97.56 165 LYS A C 1
ATOM 1286 O O . LYS A 1 165 ? -0.667 0.904 16.864 1.00 97.56 165 LYS A O 1
ATOM 1291 N N . GLU A 1 166 ? 1.160 0.588 18.134 1.00 97.56 166 GLU A N 1
ATOM 1292 C CA . GLU A 1 166 ? 1.229 -0.856 17.899 1.00 97.56 166 GLU A CA 1
ATOM 1293 C C . GLU A 1 166 ? 0.080 -1.562 18.628 1.00 97.56 166 GLU A C 1
ATOM 1295 O O . GLU A 1 166 ? -0.114 -1.364 19.833 1.00 97.56 166 GLU A O 1
ATOM 1300 N N . MET A 1 167 ? -0.721 -2.339 17.892 1.00 96.50 167 MET A N 1
ATOM 1301 C CA . MET A 1 167 ? -1.846 -3.084 18.460 1.00 96.50 167 MET A CA 1
ATOM 1302 C C . MET A 1 167 ? -2.356 -4.211 17.557 1.00 96.50 167 MET A C 1
ATOM 1304 O O . MET A 1 167 ? -2.082 -4.257 16.359 1.00 96.50 167 MET A O 1
ATOM 1308 N N . SER A 1 168 ? -3.140 -5.114 18.150 1.00 97.81 168 SER A N 1
ATOM 1309 C CA . SER A 1 168 ? -3.871 -6.149 17.416 1.00 97.81 168 SER A CA 1
ATOM 1310 C C . SER A 1 168 ? -4.993 -5.552 16.560 1.00 97.81 168 SER A C 1
ATOM 1312 O O . SER A 1 168 ? -5.503 -4.459 16.840 1.00 97.81 168 SER A O 1
ATOM 1314 N N . PHE A 1 169 ? -5.427 -6.301 15.544 1.00 98.06 169 PHE A N 1
ATOM 1315 C CA . PHE A 1 169 ? -6.589 -5.927 14.740 1.00 98.06 169 PHE A CA 1
ATOM 1316 C C . PHE A 1 169 ? -7.843 -5.767 15.615 1.00 98.06 169 PHE A C 1
ATOM 1318 O O . PHE A 1 169 ? -8.576 -4.783 15.482 1.00 98.06 169 PHE A O 1
ATOM 1325 N N . GLU A 1 170 ? -8.050 -6.699 16.548 1.00 98.00 170 GLU A N 1
ATOM 1326 C CA . GLU A 1 170 ? -9.189 -6.746 17.462 1.00 98.00 170 GLU A CA 1
ATOM 1327 C C . GLU A 1 170 ? -9.225 -5.540 18.402 1.00 98.00 170 GLU A C 1
ATOM 1329 O O . GLU A 1 170 ? -10.296 -4.989 18.663 1.00 98.00 170 GLU A O 1
ATOM 1334 N N . ASP A 1 171 ? -8.075 -5.092 18.908 1.00 97.75 171 ASP A N 1
ATOM 1335 C CA . ASP A 1 171 ? -8.023 -3.892 19.742 1.00 97.75 171 ASP A CA 1
ATOM 1336 C C . ASP A 1 171 ? -8.256 -2.622 18.917 1.00 97.75 171 ASP A C 1
ATOM 1338 O O . ASP A 1 171 ? -8.947 -1.716 19.388 1.00 97.75 171 ASP A O 1
ATOM 1342 N N . GLY A 1 172 ? -7.780 -2.573 17.668 1.00 97.38 172 GLY A N 1
ATOM 1343 C CA . GLY A 1 172 ? -8.135 -1.503 16.731 1.00 97.38 172 GLY A CA 1
ATOM 1344 C C . GLY A 1 172 ? -9.643 -1.447 16.443 1.00 97.38 172 GLY A C 1
ATOM 1345 O O . GLY A 1 172 ? -10.226 -0.362 16.441 1.00 97.38 172 GLY A O 1
ATOM 1346 N N . MET A 1 173 ? -10.314 -2.602 16.313 1.00 98.00 173 MET A N 1
ATOM 1347 C CA . MET A 1 173 ? -11.779 -2.675 16.167 1.00 98.00 173 MET A CA 1
ATOM 1348 C C . MET A 1 173 ? -12.502 -2.103 17.392 1.00 98.00 173 MET A C 1
ATOM 1350 O O . MET A 1 173 ? -13.500 -1.397 17.243 1.00 98.00 173 MET A O 1
ATOM 1354 N N . LYS A 1 174 ? -12.004 -2.371 18.608 1.00 97.62 174 LYS A N 1
ATOM 1355 C CA . LYS A 1 174 ? -12.571 -1.796 19.841 1.00 97.62 174 LYS A CA 1
ATOM 1356 C C . LYS A 1 174 ? -12.424 -0.278 19.874 1.00 97.62 174 LYS A C 1
ATOM 1358 O O . LYS A 1 174 ? -13.378 0.395 20.247 1.00 97.62 174 LYS A O 1
ATOM 1363 N N . VAL A 1 175 ? -11.263 0.255 19.478 1.00 95.88 175 VAL A N 1
ATOM 1364 C CA . VAL A 1 175 ? -11.043 1.710 19.390 1.00 95.88 175 VAL A CA 1
ATOM 1365 C C . VAL A 1 175 ? -12.011 2.335 18.392 1.00 95.88 175 VAL A C 1
ATOM 1367 O O . VAL A 1 175 ? -12.665 3.317 18.728 1.00 95.88 175 VAL A O 1
ATOM 1370 N N . LYS A 1 176 ? -12.147 1.742 17.200 1.00 94.50 176 LYS A N 1
ATOM 1371 C CA . LYS A 1 176 ? -13.082 2.215 16.177 1.00 94.50 176 LYS A CA 1
ATOM 1372 C C . LYS A 1 176 ? -14.529 2.244 16.680 1.00 94.50 176 LYS A C 1
ATOM 1374 O O . LYS A 1 176 ? -15.206 3.243 16.503 1.00 94.50 176 LYS A O 1
ATOM 1379 N N . ASN A 1 177 ? -14.997 1.165 17.304 1.00 93.62 177 ASN A N 1
ATOM 1380 C CA . ASN A 1 177 ? -16.395 1.033 17.731 1.00 93.62 177 ASN A CA 1
ATOM 1381 C C . ASN A 1 177 ? -16.757 1.883 18.962 1.00 93.62 177 ASN A C 1
ATOM 1383 O O . ASN A 1 177 ? -17.935 1.991 19.296 1.00 93.62 177 ASN A O 1
ATOM 1387 N N . ALA A 1 178 ? -15.762 2.408 19.679 1.00 90.62 178 ALA A N 1
ATOM 1388 C CA . ALA A 1 178 ? -15.958 3.244 20.860 1.00 90.62 178 ALA A CA 1
ATOM 1389 C C . ALA A 1 178 ? -15.977 4.754 20.550 1.00 90.62 178 ALA A C 1
ATOM 1391 O O . ALA A 1 178 ? -16.252 5.536 21.461 1.00 90.62 178 ALA A O 1
ATOM 1392 N N . ALA A 1 179 ? -15.642 5.145 19.317 1.00 79.19 179 ALA A N 1
ATOM 1393 C CA . ALA A 1 179 ? -15.647 6.524 18.830 1.00 79.19 179 ALA A CA 1
ATOM 1394 C C . ALA A 1 179 ? -17.002 6.891 18.209 1.00 79.19 179 ALA A C 1
ATOM 1396 O O . ALA A 1 179 ? -17.395 8.070 18.356 1.00 79.19 179 ALA A O 1
#

pLDDT: mean 96.7, std 2.79, range [79.19, 98.94]

Sequence (179 aa):
MTAVSDTPFAKLETEGRLLKPLLSADTHVAGRFGYRGDISFDGPETLLKEVFSVCESGKPAIGFLAGSIKEYASLPKLVETFGDAFDGAGNYFIYIADLPQGNRFYIHFGDVKVFAIYIDETSVYNELIDTFYVDKIKLKKFDTSAKLDALADVGLKYSSLSDYKEMSFEDGMKVKNAA

Secondary structure (DSSP, 8-state):
---GGGSTTHHHHHTT-EEEEEEEEE-SSTTEEEEEEEEESSSSS-EEEEEEEEEETT-SS-SEEEEEES-GGGHHHHHHHHGGG--T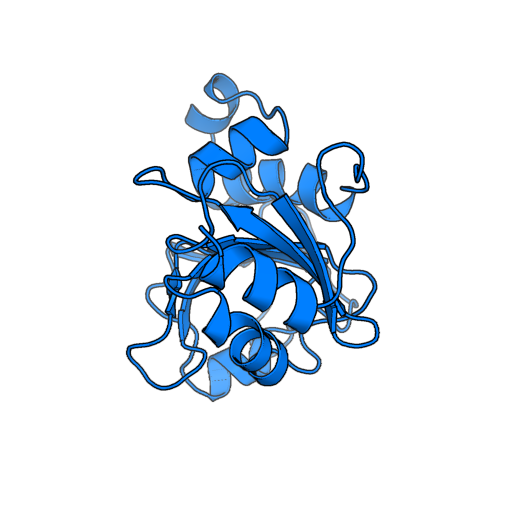TSEEEEEETTSPTT-EEEEEETTEEEEEEE--SS-HHHHHHHHTT--HHHHTTS-HHHHHHHHHHHHTT----TT-EEE-HHHHHHHHHT-

Radius of gyration: 15.34 Å; chains: 1; bounding box: 33×35×40 Å

Foldseek 3Di:
DDDCCQALCVLQVVVVFQADWPAAADFPDPQKTWTFAWGAQDPDPFIFGGKQWIDGHPDQATQEIEGEGADLVCVVSNCVRSDSNFFLQHEAEYEYALQPPLAWAWEDDDSGTYTYHYDHPDGRLVVLCVVQVPDPVVLVVDDPRVSSVSSVVSRSVDDDCPSHHYDYSVVSVVNSVVD